Protein AF-A0A381U045-F1 (afdb_monomer)

Solvent-accessible surface area (backbone atoms only — not comparable to full-atom values): 10079 Å² total; per-residue (Å²): 113,74,71,60,55,55,52,53,52,52,53,54,56,55,59,59,64,69,67,73,62,76,77,80,64,90,65,72,52,70,47,78,35,63,41,82,45,75,42,66,56,70,37,79,39,71,30,36,40,35,24,33,56,64,6,33,44,33,33,40,67,22,41,37,36,33,36,88,92,30,48,78,45,74,41,80,66,26,43,82,43,69,44,78,38,51,82,40,60,68,74,62,90,80,81,74,54,24,61,94,25,82,51,87,90,64,30,32,67,50,74,46,83,23,71,94,51,84,54,63,50,74,50,74,49,70,48,62,96,79,34,17,32,48,78,16,34,41,31,49,86,94,47,76,45,82,40,45,52,50,50,51,74,50,80,40,59,61,69,64,34,68,42,58,41,28,36,34,30,69,65,38,69,74,84,129

Radius of gyration: 25.37 Å; Cα contacts (8 Å, |Δi|>4): 339; chains: 1; bounding box: 41×31×93 Å

Secondary structure (DSSP, 8-state):
-HHHHHHHHHHHHHHHHTT-PPP------EEEE-SEEEE-S-EEE-SEEEE-TT-EEEEESSEEEE-TT-EEEE-TT-EEEEES-EEEESS-------SS--STTTS-EEEE--TT--S-EEEEEE-STT---TT-EEEETTEEEEP-SSEEEEEE-TT---EEEEEES-------

pLDDT: mean 80.34, std 16.43, range [41.0, 97.5]

Foldseek 3Di:
DVVVVVVVVVVVVVVVVVPPPPPPDVDQDEAEFQEEDEAAEEEEFGAEYEFEAHGEYEYACYEYEYEPNHYYHYDPNGYYHYHVYYYHYPDPDPPQDQPPQPDPVRFGKDKDAQPPDAFKDKDKDFAPPQWWLQQKWKDWPNDIDRGTDGMDMDIDGGPNGMTIITMHDDRDHDDD

Nearest PDB structures (foldseek):
  4qxl-assembly1_A  TM=3.627E-01  e=1.327E+00  Salmonella enterica
  5tdq-assembly1_A  TM=2.387E-01  e=3.511E-01  Homo sapiens
  3woc-assembly1_A  TM=3.116E-01  e=3.981E+00  Sus scrofa
  5cyl-assembly1_A  TM=2.358E-01  e=2.366E+00  Pseudomonas aeruginosa

Sequence (176 aa):
MRRVAALQVLLMVSATMLCYLPAASADEAETVIGANVTWADDQPVEGTVRIVSGGHLTVNGADATVSDGSSIIIEEGGALTLNHAGLLADNPPTAIASMGYWDESNRSKFMVPGEGIEGAFDVTMMAMNDDSYFGDGAHIGDEVINLNGSSHTFSFEAGAGDVWIGLTGFSSTSVT

Mean predicted aligned error: 13.1 Å

Organism: NCBI:txid408172

Structure (mmCIF, N/CA/C/O backbone):
data_AF-A0A381U045-F1
#
_entry.id   AF-A0A381U045-F1
#
loop_
_atom_site.group_PDB
_atom_site.id
_atom_site.type_symbol
_atom_site.label_atom_id
_atom_site.label_alt_id
_atom_site.label_comp_id
_atom_site.label_asym_id
_atom_site.label_entity_id
_atom_site.label_seq_id
_atom_site.pdbx_PDB_ins_code
_atom_site.Cartn_x
_atom_site.Cartn_y
_atom_site.Cartn_z
_atom_site.occupancy
_atom_site.B_iso_or_equiv
_atom_site.auth_seq_id
_atom_site.auth_comp_id
_atom_site.auth_asym_id
_atom_site.auth_atom_id
_atom_site.pdbx_PDB_model_num
ATOM 1 N N . MET A 1 1 ? -13.920 -2.712 71.411 1.00 53.16 1 MET A N 1
ATOM 2 C CA . MET A 1 1 ? -12.591 -3.150 70.919 1.00 53.16 1 MET A CA 1
ATOM 3 C C . MET A 1 1 ? -12.661 -4.115 69.726 1.00 53.16 1 MET A C 1
ATOM 5 O O . MET A 1 1 ? -12.039 -3.814 68.722 1.00 53.16 1 MET A O 1
ATOM 9 N N . ARG A 1 2 ? -13.462 -5.199 69.744 1.00 50.31 2 ARG A N 1
ATOM 10 C CA . ARG A 1 2 ? -13.563 -6.163 68.612 1.00 50.31 2 ARG A CA 1
ATOM 11 C C . ARG A 1 2 ? -13.978 -5.574 67.248 1.00 50.31 2 ARG A C 1
ATOM 13 O O . ARG A 1 2 ? -13.467 -6.009 66.227 1.00 50.31 2 ARG A O 1
ATOM 20 N N . ARG A 1 3 ? -14.872 -4.576 67.222 1.00 50.41 3 ARG A N 1
ATOM 21 C CA . ARG A 1 3 ? -15.348 -3.945 65.969 1.00 50.41 3 ARG A CA 1
ATOM 22 C C . ARG A 1 3 ? -14.308 -3.038 65.298 1.00 50.41 3 ARG A C 1
ATOM 24 O O . ARG A 1 3 ? -14.306 -2.926 64.082 1.00 50.41 3 ARG A O 1
ATOM 31 N N . VAL A 1 4 ? -13.415 -2.434 66.084 1.00 54.97 4 VAL A N 1
ATOM 32 C CA . VAL A 1 4 ? -12.345 -1.554 65.576 1.00 54.97 4 VAL A CA 1
ATOM 33 C C . VAL A 1 4 ? -11.227 -2.388 64.947 1.00 54.97 4 VAL A C 1
ATOM 35 O O . VAL A 1 4 ? -10.757 -2.060 63.865 1.00 54.97 4 VAL A O 1
ATOM 38 N N . ALA A 1 5 ? -10.890 -3.525 65.567 1.00 56.22 5 ALA A N 1
ATOM 39 C CA . ALA A 1 5 ? -9.917 -4.468 65.021 1.00 56.22 5 ALA A CA 1
ATOM 40 C C . ALA A 1 5 ? -10.368 -5.065 63.673 1.00 56.22 5 ALA A C 1
ATOM 42 O O . ALA A 1 5 ? -9.567 -5.169 62.752 1.00 56.22 5 ALA A O 1
ATOM 43 N N . ALA A 1 6 ? -11.658 -5.392 63.523 1.00 60.09 6 ALA A N 1
ATOM 44 C CA . ALA A 1 6 ? -12.199 -5.907 62.261 1.00 60.09 6 ALA A CA 1
ATOM 45 C C . ALA A 1 6 ? -12.135 -4.875 61.118 1.00 60.09 6 ALA A C 1
ATOM 47 O O . ALA A 1 6 ? -11.827 -5.231 59.984 1.00 60.09 6 ALA A O 1
ATOM 48 N N . LEU A 1 7 ? -12.376 -3.594 61.422 1.00 56.22 7 LEU A N 1
ATOM 49 C CA . LEU A 1 7 ? -12.329 -2.515 60.433 1.00 56.22 7 LEU A CA 1
ATOM 50 C C . LEU A 1 7 ? -10.893 -2.212 59.975 1.00 56.22 7 LEU A C 1
ATOM 52 O O . LEU A 1 7 ? -10.666 -1.975 58.793 1.00 56.22 7 LEU A O 1
ATOM 56 N N . GLN A 1 8 ? -9.917 -2.267 60.888 1.00 57.47 8 GLN A N 1
ATOM 57 C CA . GLN A 1 8 ? -8.501 -2.069 60.555 1.00 57.47 8 GLN A CA 1
ATOM 58 C C . GLN A 1 8 ? -7.941 -3.200 59.684 1.00 57.47 8 GLN A C 1
ATOM 60 O O . GLN A 1 8 ? -7.189 -2.930 58.751 1.00 57.47 8 GLN A O 1
ATOM 65 N N . VAL A 1 9 ? -8.345 -4.449 59.940 1.00 62.94 9 VAL A N 1
ATOM 66 C CA . VAL A 1 9 ? -7.952 -5.595 59.105 1.00 62.94 9 VAL A CA 1
ATOM 67 C C . VAL A 1 9 ? -8.557 -5.482 57.702 1.00 62.94 9 VAL A C 1
ATOM 69 O O . VAL A 1 9 ? -7.847 -5.693 56.724 1.00 62.94 9 VAL A O 1
ATOM 72 N N . LEU A 1 10 ? -9.826 -5.073 57.582 1.00 60.97 10 LEU A N 1
ATOM 73 C CA . LEU A 1 10 ? -10.471 -4.877 56.278 1.00 60.97 10 LEU A CA 1
ATOM 74 C C . LEU A 1 10 ? -9.772 -3.786 55.444 1.00 60.97 10 LEU A C 1
ATOM 76 O O . LEU A 1 10 ? -9.540 -3.984 54.256 1.00 60.97 10 LEU A O 1
ATOM 80 N N . LEU A 1 11 ? -9.369 -2.679 56.080 1.00 60.16 11 LEU A N 1
ATOM 81 C CA . LEU A 1 11 ? -8.647 -1.575 55.433 1.00 60.16 11 LEU A CA 1
ATOM 82 C C . LEU A 1 11 ? -7.249 -1.977 54.932 1.00 60.16 11 LEU A C 1
ATOM 84 O O . LEU A 1 11 ? -6.840 -1.563 53.846 1.00 60.16 11 LEU A O 1
ATOM 88 N N . MET A 1 12 ? -6.526 -2.812 55.685 1.00 61.38 12 MET A N 1
ATOM 89 C CA . MET A 1 12 ? -5.208 -3.316 55.271 1.00 61.38 12 MET A CA 1
ATOM 90 C C . MET A 1 12 ? -5.295 -4.316 54.106 1.00 61.38 12 MET A C 1
ATOM 92 O O . MET A 1 12 ? -4.427 -4.317 53.231 1.00 61.38 12 MET A O 1
ATOM 96 N N . VAL A 1 13 ? -6.358 -5.124 54.045 1.00 58.66 13 VAL A N 1
ATOM 97 C CA . VAL A 1 13 ? -6.600 -6.047 52.920 1.00 58.66 13 VAL A CA 1
ATOM 98 C C . VAL A 1 13 ? -6.973 -5.279 51.646 1.00 58.66 13 VAL A C 1
ATOM 100 O O . VAL A 1 13 ? -6.474 -5.604 50.573 1.00 58.66 13 VAL A O 1
ATOM 103 N N . SER A 1 14 ? -7.757 -4.198 51.741 1.00 57.03 14 SER A N 1
ATOM 104 C CA . SER A 1 14 ? -8.030 -3.340 50.577 1.00 57.03 14 SER A CA 1
ATOM 105 C C . SER A 1 14 ? -6.787 -2.599 50.068 1.00 57.03 14 SER A C 1
ATOM 107 O O . SER A 1 14 ? -6.608 -2.476 48.862 1.00 57.03 14 SER A O 1
ATOM 109 N N . ALA A 1 15 ? -5.890 -2.153 50.957 1.00 54.62 15 ALA A N 1
ATOM 110 C CA . ALA A 1 15 ? -4.680 -1.427 50.560 1.00 54.62 15 ALA A CA 1
ATOM 111 C C . ALA A 1 15 ? -3.642 -2.316 49.851 1.00 54.62 15 ALA A C 1
ATOM 113 O O . ALA A 1 15 ? -2.908 -1.837 48.994 1.00 54.62 15 ALA A O 1
ATOM 114 N N . THR A 1 16 ? -3.596 -3.612 50.172 1.00 53.47 16 THR A N 1
ATOM 115 C CA . THR A 1 16 ? -2.688 -4.575 49.520 1.00 53.47 16 THR A CA 1
ATOM 116 C C . THR A 1 16 ? -3.206 -5.058 48.164 1.00 53.47 16 THR A C 1
ATOM 118 O O . THR A 1 16 ? -2.405 -5.392 47.296 1.00 53.47 16 THR A O 1
ATOM 121 N N . MET A 1 17 ? -4.524 -5.016 47.936 1.00 46.84 17 MET A N 1
ATOM 122 C CA . MET A 1 17 ? -5.133 -5.330 46.636 1.00 46.84 17 MET A CA 1
ATOM 123 C C . MET A 1 17 ? -4.938 -4.208 45.597 1.00 46.84 17 MET A C 1
ATOM 125 O O . MET A 1 17 ? -4.941 -4.478 44.401 1.00 46.84 17 MET A O 1
ATOM 129 N N . LEU A 1 18 ? -4.696 -2.968 46.044 1.00 45.25 18 LEU A N 1
ATOM 130 C CA . LEU A 1 18 ? 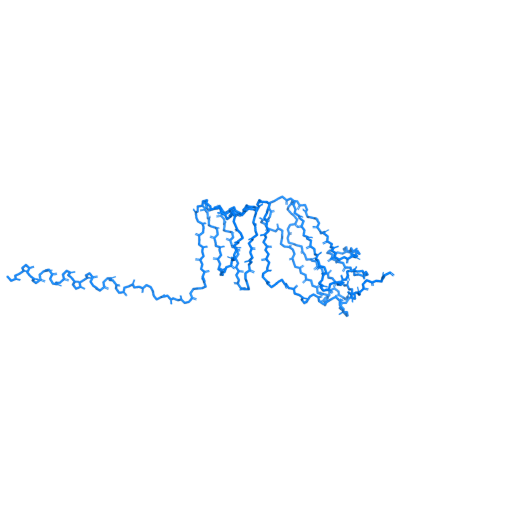-4.389 -1.806 45.194 1.00 45.25 18 LEU A CA 1
ATOM 131 C C . LEU A 1 18 ? -2.936 -1.758 44.682 1.00 45.25 18 LEU A C 1
ATOM 133 O O . LEU A 1 18 ? -2.620 -0.909 43.853 1.00 45.25 18 LEU A O 1
ATOM 137 N N . CYS A 1 19 ? -2.060 -2.659 45.139 1.00 41.00 19 CYS A N 1
ATOM 138 C CA . CYS A 1 19 ? -0.658 -2.707 44.706 1.00 41.00 19 CYS A CA 1
ATOM 139 C C . CYS A 1 19 ? -0.390 -3.700 43.562 1.00 41.00 19 CYS A C 1
ATOM 141 O O . CYS A 1 19 ? 0.751 -3.808 43.118 1.00 41.00 19 CYS A O 1
ATOM 143 N N . TYR A 1 20 ? -1.413 -4.388 43.048 1.00 43.31 20 TYR A N 1
ATOM 144 C CA . TYR A 1 20 ? -1.316 -5.120 41.783 1.00 43.31 20 TYR A CA 1
ATOM 145 C C . TYR A 1 20 ? -1.590 -4.169 40.617 1.00 43.31 20 TYR A C 1
ATOM 147 O O . TYR A 1 20 ? -2.560 -4.322 39.880 1.00 43.31 20 TYR A O 1
ATOM 155 N N . LEU A 1 21 ? -0.732 -3.164 40.456 1.00 48.69 21 LEU A N 1
ATOM 156 C CA . LEU A 1 21 ? -0.539 -2.609 39.126 1.00 48.69 21 LEU A CA 1
ATOM 157 C C . LEU A 1 21 ? 0.246 -3.677 38.358 1.00 48.69 21 LEU A C 1
ATOM 159 O O . LEU A 1 21 ? 1.308 -4.081 38.850 1.00 48.69 21 LEU A O 1
ATOM 163 N N . PRO A 1 22 ? -0.239 -4.190 37.212 1.00 41.91 22 PRO A N 1
ATOM 164 C CA . PRO A 1 22 ? 0.659 -4.905 36.325 1.00 41.91 22 PRO A CA 1
ATOM 165 C C . PRO A 1 22 ? 1.852 -3.980 36.090 1.00 41.91 22 PRO A C 1
ATOM 167 O O . PRO A 1 22 ? 1.680 -2.784 35.844 1.00 41.91 22 PRO A O 1
ATOM 170 N N . ALA A 1 23 ? 3.062 -4.511 36.269 1.00 43.81 23 ALA A N 1
ATOM 171 C CA . ALA A 1 23 ? 4.248 -3.819 35.811 1.00 43.81 23 ALA A CA 1
ATOM 172 C C . ALA A 1 23 ? 3.975 -3.458 34.351 1.00 43.81 23 ALA A C 1
ATOM 174 O O . ALA A 1 23 ? 3.728 -4.356 33.545 1.00 43.81 23 ALA A O 1
ATOM 175 N N . ALA A 1 24 ? 3.938 -2.162 34.042 1.00 42.38 24 ALA A N 1
ATOM 176 C CA . ALA A 1 24 ? 4.006 -1.711 32.670 1.00 42.38 24 ALA A CA 1
ATOM 177 C C . ALA A 1 24 ? 5.352 -2.218 32.147 1.00 42.38 24 ALA A C 1
ATOM 179 O O . ALA A 1 24 ? 6.405 -1.630 32.394 1.00 42.38 24 ALA A O 1
ATOM 180 N N . SER A 1 25 ? 5.308 -3.388 31.512 1.00 44.94 25 SER A N 1
ATOM 181 C CA . SER A 1 25 ? 6.224 -3.707 30.435 1.00 44.94 25 SER A CA 1
ATOM 182 C C . SER A 1 25 ? 6.190 -2.509 29.494 1.00 44.94 25 SER A C 1
ATOM 184 O O . SER A 1 25 ? 5.135 -1.892 29.329 1.00 44.94 25 SER A O 1
ATOM 186 N N . ALA A 1 26 ? 7.325 -2.147 28.912 1.00 42.12 26 ALA A N 1
ATOM 187 C CA . ALA A 1 26 ? 7.331 -1.283 27.743 1.00 42.12 26 ALA A CA 1
ATOM 188 C C . ALA A 1 26 ? 6.682 -2.065 26.587 1.00 42.12 26 ALA A C 1
ATOM 190 O O . ALA A 1 26 ? 7.375 -2.553 25.703 1.00 42.12 26 ALA A O 1
ATOM 191 N N . ASP A 1 27 ? 5.372 -2.294 26.681 1.00 50.50 27 ASP A N 1
ATOM 192 C CA . ASP A 1 27 ? 4.550 -2.713 25.563 1.00 50.50 27 ASP A CA 1
ATOM 193 C C . ASP A 1 27 ? 4.621 -1.570 24.564 1.00 50.50 27 ASP A C 1
ATOM 195 O O . ASP A 1 27 ? 4.411 -0.403 24.916 1.00 50.50 27 ASP A O 1
ATOM 199 N N . GLU A 1 28 ? 4.983 -1.904 23.331 1.00 60.94 28 GLU A N 1
ATOM 200 C CA . GLU A 1 28 ? 4.785 -1.004 22.207 1.00 60.94 28 GLU A CA 1
ATOM 201 C C . GLU A 1 28 ? 3.344 -0.490 22.260 1.00 60.94 28 GLU A C 1
ATOM 203 O O . GLU A 1 28 ? 2.424 -1.252 22.562 1.00 60.94 28 GLU A O 1
ATOM 208 N N . ALA A 1 29 ? 3.154 0.817 22.058 1.00 82.50 29 ALA A N 1
ATOM 209 C CA . ALA A 1 29 ? 1.842 1.434 22.186 1.00 82.50 29 ALA A CA 1
ATOM 210 C C . ALA A 1 29 ? 0.833 0.674 21.311 1.00 82.50 29 ALA A C 1
ATOM 212 O O . ALA A 1 29 ? 0.972 0.633 20.092 1.00 82.50 29 ALA A O 1
ATOM 213 N N . GLU A 1 30 ? -0.152 0.031 21.937 1.00 92.00 30 GLU A N 1
ATOM 214 C CA . GLU A 1 30 ? -1.142 -0.781 21.239 1.00 92.00 30 GLU A CA 1
ATOM 215 C C . GLU A 1 30 ? -2.534 -0.170 21.396 1.00 92.00 30 GLU A C 1
ATOM 217 O O . GLU A 1 30 ? -3.024 0.058 22.504 1.00 92.00 30 GLU A O 1
ATOM 222 N N . THR A 1 31 ? -3.194 0.066 20.266 1.00 93.12 31 THR A N 1
ATOM 223 C CA . THR A 1 31 ? -4.583 0.514 20.191 1.00 93.12 31 THR A CA 1
ATOM 224 C C . THR A 1 31 ? -5.447 -0.621 19.661 1.00 93.12 31 THR A C 1
ATOM 226 O O . THR A 1 31 ? -5.254 -1.075 18.537 1.00 93.12 31 THR A O 1
ATOM 229 N N . VAL A 1 32 ? -6.436 -1.063 20.440 1.00 96.12 32 VAL A N 1
ATOM 230 C CA . VAL A 1 32 ? -7.344 -2.152 20.047 1.00 96.12 32 VAL A CA 1
ATOM 231 C C . VAL A 1 32 ? -8.710 -1.599 19.640 1.00 96.12 32 VAL A C 1
ATOM 233 O O . VAL A 1 32 ? -9.392 -0.953 20.436 1.00 96.12 32 VAL A O 1
ATOM 236 N N . ILE A 1 33 ? -9.137 -1.898 18.413 1.00 95.75 33 ILE A N 1
ATOM 237 C CA . ILE A 1 33 ? -10.440 -1.521 17.856 1.00 95.75 33 ILE A CA 1
ATOM 238 C C . ILE A 1 33 ? -11.342 -2.754 17.841 1.00 95.75 33 ILE A C 1
ATOM 240 O O . ILE A 1 33 ? -11.199 -3.630 16.994 1.00 95.75 33 ILE A O 1
ATOM 244 N N . GLY A 1 34 ? -12.282 -2.812 18.789 1.00 95.56 34 GLY A N 1
ATOM 245 C CA . GLY A 1 34 ? -13.300 -3.871 18.899 1.00 95.56 34 GLY A CA 1
ATOM 246 C C . GLY A 1 34 ? -14.731 -3.404 18.610 1.00 95.56 34 GLY A C 1
ATOM 247 O O . GLY A 1 34 ? -15.685 -4.088 18.966 1.00 95.56 34 GLY A O 1
ATOM 248 N N . ALA A 1 35 ? -14.888 -2.208 18.039 1.00 94.56 35 ALA A N 1
ATOM 249 C CA . ALA A 1 35 ? -16.171 -1.627 17.650 1.00 94.56 35 ALA A CA 1
ATOM 250 C C . ALA A 1 35 ? -16.006 -0.756 16.393 1.00 94.56 35 ALA A C 1
ATOM 252 O O . ALA A 1 35 ? -14.898 -0.602 15.878 1.00 94.56 35 ALA A O 1
ATOM 253 N N . ASN A 1 36 ? -17.102 -0.162 15.920 1.00 96.50 36 ASN A N 1
ATOM 254 C CA . ASN A 1 36 ? -17.073 0.780 14.802 1.00 96.50 36 ASN A CA 1
ATOM 255 C C . ASN A 1 36 ? -16.395 2.092 15.219 1.00 96.50 36 ASN A C 1
ATOM 257 O O . ASN A 1 36 ? -16.860 2.766 16.141 1.00 96.50 36 ASN A O 1
ATOM 261 N N . VAL A 1 37 ? -15.331 2.467 14.513 1.00 96.69 37 VAL A N 1
ATOM 262 C CA . VAL A 1 37 ? -14.570 3.706 14.705 1.00 96.69 37 VAL A CA 1
ATOM 263 C C . VAL A 1 37 ? -14.396 4.387 13.353 1.00 96.69 37 VAL A C 1
ATOM 265 O O . VAL A 1 37 ? -14.174 3.726 12.340 1.00 96.69 37 VAL A O 1
ATOM 268 N N . THR A 1 38 ? -14.484 5.715 13.328 1.00 96.38 38 THR A N 1
ATOM 269 C CA . THR A 1 38 ? -14.213 6.507 12.126 1.00 96.38 38 THR A CA 1
ATOM 270 C C . THR A 1 38 ? -13.114 7.521 12.403 1.00 96.38 38 THR A C 1
ATOM 272 O O . THR A 1 38 ? -13.242 8.326 13.325 1.00 96.38 38 THR A O 1
ATOM 275 N N . TRP A 1 39 ? -12.061 7.492 11.592 1.00 96.00 39 TRP A N 1
ATOM 276 C CA . TRP A 1 39 ? -11.078 8.565 11.481 1.00 96.00 39 TRP A CA 1
ATOM 277 C C . TRP A 1 39 ? -11.497 9.472 10.326 1.00 96.00 39 TRP A C 1
ATOM 279 O O . TRP A 1 39 ? -11.603 9.023 9.186 1.00 96.00 39 TRP A O 1
ATOM 289 N N . ALA A 1 40 ? -11.824 10.721 10.652 1.00 93.94 40 ALA A N 1
ATOM 290 C CA . ALA A 1 40 ? -12.317 11.722 9.701 1.00 93.94 40 ALA A CA 1
ATOM 291 C C . ALA A 1 40 ? -11.321 12.870 9.461 1.00 93.94 40 ALA A C 1
ATOM 293 O O . ALA A 1 40 ? -11.588 13.739 8.640 1.00 93.94 40 ALA A O 1
ATOM 294 N N . ASP A 1 41 ? -10.203 12.858 10.183 1.00 94.19 41 ASP A N 1
ATOM 295 C CA . ASP A 1 41 ? -9.083 13.786 10.065 1.00 94.19 41 ASP A CA 1
ATOM 296 C C . ASP A 1 41 ? -7.802 12.958 9.948 1.00 94.19 41 ASP A C 1
ATOM 298 O O . ASP A 1 41 ? -7.787 11.805 10.395 1.00 94.19 41 ASP A O 1
ATOM 302 N N . ASP A 1 42 ? -6.733 13.541 9.404 1.00 92.44 42 ASP A N 1
ATOM 303 C CA . ASP A 1 42 ? -5.452 12.847 9.256 1.00 92.44 42 ASP A CA 1
ATOM 304 C C . ASP A 1 42 ? -4.952 12.334 10.613 1.00 92.44 42 ASP A C 1
ATOM 306 O O . ASP A 1 42 ? -4.969 13.063 11.613 1.00 92.44 42 ASP A O 1
ATOM 310 N N . GLN A 1 43 ? -4.533 11.068 10.664 1.00 89.88 43 GLN A N 1
ATOM 311 C CA . GLN A 1 43 ? -4.085 10.421 11.900 1.00 89.88 43 GLN A CA 1
ATOM 312 C C . GLN A 1 43 ? -2.670 9.860 11.754 1.00 89.88 43 GLN A C 1
ATOM 314 O O . GLN A 1 43 ? -2.421 9.066 10.844 1.00 89.88 43 GLN A O 1
ATOM 319 N N . PRO A 1 44 ? -1.741 10.185 12.670 1.00 92.31 44 PRO A N 1
ATOM 320 C CA . PRO A 1 44 ? -0.529 9.398 12.803 1.00 92.31 44 PRO A CA 1
ATOM 321 C C . PRO A 1 44 ? -0.870 8.036 13.423 1.00 92.31 44 PRO A C 1
ATOM 323 O O . PRO A 1 44 ? -1.654 7.940 14.370 1.00 92.31 44 PRO A O 1
ATOM 326 N N . VAL A 1 45 ? -0.256 6.978 12.907 1.00 93.50 45 VAL A N 1
ATOM 327 C CA . VAL A 1 45 ? -0.290 5.638 13.488 1.00 93.50 45 VAL A CA 1
ATOM 328 C C . VAL A 1 45 ? 1.048 5.399 14.169 1.00 93.50 45 VAL A C 1
ATOM 330 O O . VAL A 1 45 ? 2.056 5.146 13.512 1.00 93.50 45 VAL A O 1
ATOM 333 N N . GLU A 1 46 ? 1.034 5.499 15.497 1.00 92.25 46 GLU A N 1
ATOM 334 C CA . GLU A 1 46 ? 2.175 5.216 16.365 1.00 92.25 46 GLU A CA 1
ATOM 335 C C . GLU A 1 46 ? 1.950 3.885 17.093 1.00 92.25 46 GLU A C 1
ATOM 337 O O . GLU A 1 46 ? 0.946 3.703 17.787 1.00 92.25 46 GLU A O 1
ATOM 342 N N . GLY A 1 47 ? 2.890 2.954 16.941 1.00 91.88 47 GLY A N 1
ATOM 343 C CA . GLY A 1 47 ? 2.778 1.606 17.486 1.00 91.88 47 GLY A CA 1
ATOM 344 C C . GLY A 1 47 ? 1.809 0.727 16.692 1.00 91.88 47 GLY A C 1
ATOM 345 O O . GLY A 1 47 ? 1.715 0.825 15.470 1.00 91.88 47 GLY A O 1
ATOM 346 N N . THR A 1 48 ? 1.108 -0.180 17.365 1.00 95.06 48 THR A N 1
ATOM 347 C CA . THR A 1 48 ? 0.235 -1.157 16.703 1.00 95.06 48 THR A CA 1
ATOM 348 C C . THR A 1 48 ? -1.233 -0.780 16.858 1.00 95.06 48 THR A C 1
ATOM 350 O O . THR A 1 48 ? -1.749 -0.674 17.968 1.00 95.06 48 THR A O 1
ATOM 353 N N . VAL A 1 49 ? -1.948 -0.641 15.744 1.00 95.88 49 VAL A N 1
ATOM 354 C CA . VAL A 1 49 ? -3.412 -0.552 15.720 1.00 95.88 49 VAL A CA 1
ATOM 355 C C . VAL A 1 49 ? -3.964 -1.918 15.335 1.00 95.88 49 VAL A C 1
ATOM 357 O O . VAL A 1 49 ? -3.817 -2.356 14.198 1.00 95.88 49 VAL A O 1
ATOM 360 N N . ARG A 1 50 ? -4.609 -2.604 16.278 1.00 96.44 50 ARG A N 1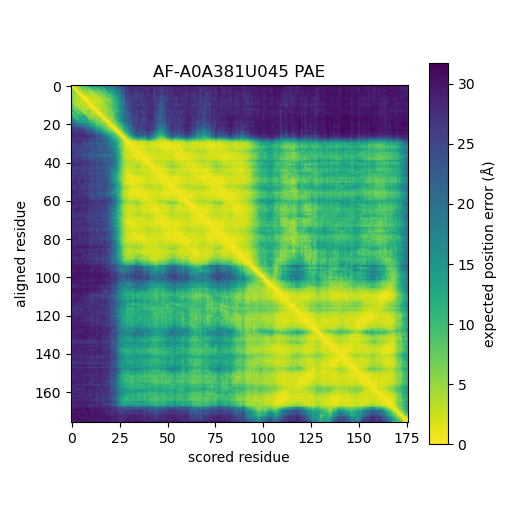
ATOM 361 C CA . ARG A 1 50 ? -5.166 -3.944 16.078 1.00 96.44 50 ARG A CA 1
ATOM 362 C C . ARG A 1 50 ? -6.685 -3.898 15.982 1.00 96.44 50 ARG A C 1
ATOM 364 O O . ARG A 1 50 ? -7.362 -3.523 16.939 1.00 96.44 50 ARG A O 1
ATOM 371 N N . ILE A 1 51 ? -7.225 -4.301 14.839 1.00 96.94 51 ILE A N 1
ATOM 372 C CA . ILE A 1 51 ? -8.663 -4.376 14.580 1.00 96.94 51 ILE A CA 1
ATOM 373 C C . ILE A 1 51 ? -9.093 -5.825 14.789 1.00 96.94 51 ILE A C 1
ATOM 375 O O . ILE A 1 51 ? -8.741 -6.702 14.003 1.00 96.94 51 ILE A O 1
ATOM 379 N N . VAL A 1 52 ? -9.821 -6.072 15.875 1.00 96.88 52 VAL A N 1
ATOM 380 C CA . VAL A 1 52 ? -10.229 -7.420 16.298 1.00 96.88 52 VAL A CA 1
ATOM 381 C C . VAL A 1 52 ? -11.628 -7.758 15.783 1.00 96.88 52 VAL A C 1
ATOM 383 O O . VAL A 1 52 ? -12.334 -6.889 15.272 1.00 96.88 52 VAL A O 1
ATOM 386 N N . SER A 1 53 ? -12.063 -9.009 15.953 1.00 96.06 53 SER A N 1
ATOM 387 C CA . SER A 1 53 ? -13.405 -9.462 15.559 1.00 96.06 53 SER A CA 1
ATOM 388 C C . SER A 1 53 ? -14.524 -8.512 16.019 1.00 96.06 53 SER A C 1
ATOM 390 O O . SER A 1 53 ? -14.693 -8.270 17.216 1.00 96.06 53 SER A O 1
ATOM 392 N N . GLY A 1 54 ? -15.338 -8.030 15.072 1.00 92.81 54 GLY A N 1
ATOM 393 C CA . GLY A 1 54 ? -16.434 -7.077 15.311 1.00 92.81 54 GLY A CA 1
ATOM 394 C C . GLY A 1 54 ? -16.000 -5.606 15.385 1.00 92.81 54 GLY A C 1
ATOM 395 O O . GLY A 1 54 ? -16.845 -4.716 15.503 1.00 92.81 54 GLY A O 1
ATOM 396 N N . GLY A 1 55 ? -14.695 -5.345 15.309 1.00 97.06 55 GLY A N 1
ATOM 397 C CA . GLY A 1 55 ? -14.122 -4.026 15.109 1.00 97.06 55 GLY A CA 1
ATOM 398 C C . GLY A 1 55 ? -14.118 -3.634 13.638 1.00 97.06 55 GLY A C 1
ATOM 399 O O . GLY A 1 55 ? -13.758 -4.425 12.767 1.00 97.06 55 GLY A O 1
ATOM 400 N N . HIS A 1 56 ? -14.487 -2.386 13.369 1.00 97.50 56 HIS A N 1
ATOM 401 C CA . HIS A 1 56 ? -14.474 -1.829 12.023 1.00 97.50 56 HIS A CA 1
ATOM 402 C C . HIS A 1 56 ? -13.887 -0.422 12.077 1.00 97.50 56 HIS A C 1
ATOM 404 O O . HIS A 1 56 ? -14.521 0.497 12.599 1.00 97.50 56 HIS A O 1
ATOM 410 N N . LEU A 1 57 ? -12.678 -0.248 11.547 1.00 96.69 57 LEU A N 1
ATOM 411 C CA . LEU A 1 57 ? -12.072 1.068 11.378 1.00 96.69 57 LEU A CA 1
ATOM 412 C C . LEU A 1 57 ? -12.407 1.595 9.985 1.00 96.69 57 LEU A C 1
ATOM 414 O O . LEU A 1 57 ? -12.099 0.957 8.984 1.00 96.69 57 LEU A O 1
ATOM 418 N N . THR A 1 58 ? -13.020 2.771 9.909 1.00 96.31 58 THR A N 1
ATOM 419 C CA . THR A 1 58 ? -13.199 3.509 8.655 1.00 96.31 58 THR A CA 1
ATOM 420 C C . THR A 1 58 ? -12.317 4.751 8.663 1.00 96.31 58 THR A C 1
ATOM 422 O O . THR A 1 58 ? -12.509 5.618 9.511 1.00 96.31 58 THR A O 1
ATOM 425 N N . VAL A 1 59 ? -11.397 4.871 7.710 1.00 95.69 59 VAL A N 1
ATOM 426 C CA . VAL A 1 59 ? -10.693 6.127 7.417 1.00 95.69 59 VAL A CA 1
ATOM 427 C C . VAL A 1 59 ? -11.442 6.804 6.273 1.00 95.69 59 VAL A C 1
ATOM 429 O O . VAL A 1 59 ? -11.654 6.185 5.230 1.00 95.69 59 VAL A O 1
ATOM 432 N N . ASN A 1 60 ? -11.931 8.024 6.483 1.00 94.12 60 ASN A N 1
ATOM 433 C CA . ASN A 1 60 ? -12.886 8.660 5.578 1.00 94.12 60 ASN A CA 1
ATOM 434 C C . ASN A 1 60 ? -12.462 10.081 5.202 1.00 94.12 60 ASN A C 1
ATOM 436 O O . ASN A 1 60 ? -12.596 10.987 6.021 1.00 94.12 60 ASN A O 1
ATOM 440 N N . GLY A 1 61 ? -12.037 10.277 3.952 1.00 91.88 61 GLY A N 1
ATOM 441 C CA . GLY A 1 61 ? -11.625 11.587 3.436 1.00 91.88 61 GLY A CA 1
ATOM 442 C C . GLY A 1 61 ? -10.355 12.147 4.084 1.00 91.88 61 GLY A C 1
ATOM 443 O O . GLY A 1 61 ? -10.202 13.364 4.116 1.00 91.88 61 GLY A O 1
ATOM 444 N N . ALA A 1 62 ? -9.510 11.275 4.635 1.00 91.88 62 ALA A N 1
ATOM 445 C CA . ALA A 1 62 ? -8.312 11.603 5.403 1.00 91.88 62 ALA A CA 1
ATOM 446 C C . ALA A 1 62 ? -7.230 10.542 5.177 1.00 91.88 62 ALA A C 1
ATOM 448 O O . ALA A 1 62 ? -7.549 9.426 4.762 1.00 91.88 62 ALA A O 1
ATOM 449 N N . ASP A 1 63 ? -5.982 10.861 5.504 1.00 90.94 63 ASP A N 1
ATOM 450 C CA . ASP A 1 63 ? -4.859 9.932 5.395 1.00 90.94 63 ASP A CA 1
ATOM 451 C C . ASP A 1 63 ? -4.377 9.451 6.770 1.00 90.94 63 ASP A C 1
ATOM 453 O O . ASP A 1 63 ? -4.400 10.179 7.766 1.00 90.94 63 ASP A O 1
ATOM 457 N N . ALA A 1 64 ? -3.923 8.198 6.836 1.00 92.81 64 ALA A N 1
ATOM 458 C CA . ALA A 1 64 ? -3.241 7.667 8.010 1.00 92.81 64 ALA A CA 1
ATOM 459 C C . ALA A 1 64 ? -1.745 7.492 7.720 1.00 92.81 64 ALA A C 1
ATOM 461 O O . ALA A 1 64 ? -1.362 6.670 6.882 1.00 92.81 64 ALA A O 1
ATOM 462 N N . THR A 1 65 ? -0.904 8.248 8.428 1.00 93.88 65 THR A N 1
ATOM 463 C CA . THR A 1 65 ? 0.557 8.187 8.283 1.00 93.88 65 THR A CA 1
ATOM 464 C C . THR A 1 65 ? 1.139 7.207 9.293 1.00 93.88 65 THR A C 1
ATOM 466 O O . THR A 1 65 ? 1.057 7.428 10.498 1.00 93.88 65 THR A O 1
ATOM 469 N N . VAL A 1 66 ? 1.719 6.113 8.812 1.00 92.56 66 VAL A N 1
ATOM 470 C CA . VAL A 1 66 ? 2.276 5.020 9.609 1.00 92.56 66 VAL A CA 1
ATOM 471 C C . VAL A 1 66 ? 3.753 5.268 9.885 1.00 92.56 66 VAL A C 1
ATOM 473 O O . VAL A 1 66 ? 4.573 5.269 8.964 1.00 92.56 66 VAL A O 1
ATOM 476 N N . SER A 1 67 ? 4.077 5.461 11.163 1.00 92.81 67 SER A N 1
ATOM 477 C CA . SER A 1 67 ? 5.439 5.701 11.641 1.00 92.81 67 SER A CA 1
ATOM 478 C C . SER A 1 67 ? 6.313 4.446 11.554 1.00 92.81 67 SER A C 1
ATOM 480 O O . SER A 1 67 ? 5.825 3.313 11.540 1.00 92.81 67 SER A O 1
ATOM 482 N N . ASP A 1 68 ? 7.631 4.629 11.569 1.00 88.38 68 ASP A N 1
ATOM 483 C CA . ASP A 1 68 ? 8.585 3.516 11.576 1.00 88.38 68 ASP A CA 1
ATOM 484 C C . ASP A 1 68 ? 8.326 2.553 12.745 1.00 88.38 68 ASP A C 1
ATOM 486 O O . ASP A 1 68 ? 8.109 2.966 13.886 1.00 88.38 68 ASP A O 1
ATOM 490 N N . GLY A 1 69 ? 8.340 1.249 12.456 1.00 87.50 69 GLY A N 1
ATOM 491 C CA . GLY A 1 69 ? 8.047 0.202 13.442 1.00 87.50 69 GLY A CA 1
ATOM 492 C C . GLY A 1 69 ? 6.574 0.105 13.857 1.00 87.50 69 GLY A C 1
ATOM 493 O O . GLY A 1 69 ? 6.240 -0.740 14.680 1.00 87.50 69 GLY A O 1
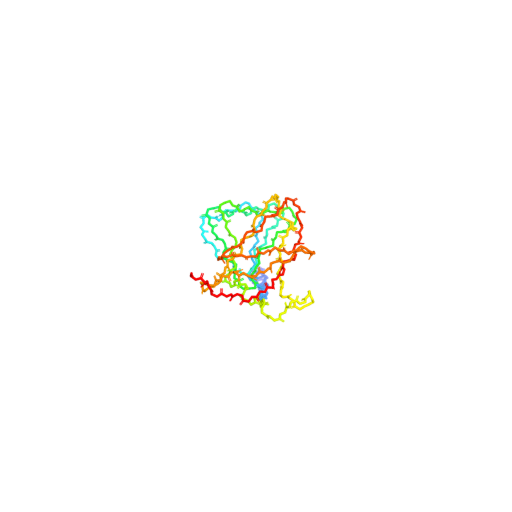ATOM 494 N N . SER A 1 70 ? 5.692 0.931 13.291 1.00 91.88 70 SER A N 1
ATOM 495 C CA . SER A 1 70 ? 4.253 0.902 13.560 1.00 91.88 70 SER A CA 1
ATOM 496 C C . SER A 1 70 ? 3.526 -0.004 12.568 1.00 91.88 70 SER A C 1
ATOM 498 O O . SER A 1 70 ? 4.032 -0.310 11.486 1.00 91.88 70 SER A O 1
ATOM 500 N N . SER A 1 71 ? 2.335 -0.473 12.934 1.00 90.62 71 SER A N 1
ATOM 501 C CA . SER A 1 71 ? 1.565 -1.388 12.092 1.00 90.62 71 SER A CA 1
ATOM 502 C C . SER A 1 71 ? 0.060 -1.250 12.292 1.00 90.62 71 SER A C 1
ATOM 504 O O . SER A 1 71 ? -0.414 -0.855 13.357 1.00 90.62 71 SER A O 1
ATOM 506 N N . ILE A 1 72 ? -0.702 -1.610 11.258 1.00 92.88 72 ILE A N 1
ATOM 507 C CA . ILE A 1 72 ? -2.139 -1.864 11.367 1.00 92.88 72 ILE A CA 1
ATOM 508 C C . ILE A 1 72 ? -2.344 -3.359 11.133 1.00 92.88 72 ILE A C 1
ATOM 510 O O . ILE A 1 72 ? -2.017 -3.872 10.065 1.00 92.88 72 ILE A O 1
ATOM 514 N N . ILE A 1 73 ? -2.872 -4.057 12.134 1.00 92.75 73 ILE A N 1
ATOM 515 C CA . ILE A 1 73 ? -3.129 -5.496 12.093 1.00 92.75 73 ILE A CA 1
ATOM 516 C C . ILE A 1 73 ? -4.636 -5.711 12.074 1.00 92.75 73 ILE A C 1
ATOM 518 O O . ILE A 1 73 ? -5.347 -5.264 12.974 1.00 92.75 73 ILE A O 1
ATOM 522 N N . ILE A 1 74 ? -5.120 -6.423 11.062 1.00 93.62 74 ILE A N 1
ATOM 523 C CA . ILE A 1 74 ? -6.526 -6.805 10.938 1.00 93.62 74 ILE A CA 1
ATOM 524 C C . ILE A 1 74 ? -6.617 -8.289 11.290 1.00 93.62 74 ILE A C 1
ATOM 526 O O . ILE A 1 74 ? -6.087 -9.132 10.569 1.00 93.62 74 ILE A O 1
ATOM 530 N N . GLU A 1 75 ? -7.240 -8.610 12.422 1.00 93.94 75 GLU A N 1
ATOM 531 C CA . GLU A 1 75 ? -7.490 -9.998 12.812 1.00 93.94 75 GLU A CA 1
ATOM 532 C C . GLU A 1 75 ? -8.745 -10.553 12.126 1.00 93.94 75 GLU A C 1
ATOM 534 O O . GLU A 1 75 ? -9.558 -9.818 11.559 1.00 93.94 75 GLU A O 1
ATOM 539 N N . GLU A 1 76 ? -8.935 -11.872 12.216 1.00 92.38 76 GLU A N 1
ATOM 540 C CA . GLU A 1 76 ? -10.132 -12.536 11.703 1.00 92.38 76 GLU A CA 1
ATOM 541 C C . GLU A 1 76 ? -11.413 -11.885 12.260 1.00 92.38 76 GLU A C 1
ATOM 543 O O . GLU A 1 76 ? -11.596 -11.736 13.470 1.00 92.38 76 GLU A O 1
ATOM 548 N N . GLY A 1 77 ? -12.311 -11.484 11.355 1.00 91.38 77 GLY A N 1
ATOM 549 C CA . GLY A 1 77 ? -13.571 -10.816 11.688 1.00 91.38 77 GLY A CA 1
ATOM 550 C C . GLY A 1 77 ? -13.464 -9.311 11.972 1.00 91.38 77 GLY A C 1
ATOM 551 O O . GLY A 1 77 ? -14.489 -8.695 12.272 1.00 91.38 77 GLY A O 1
ATOM 552 N N . GLY A 1 78 ? -12.267 -8.723 11.917 1.00 95.19 78 GLY A N 1
ATOM 553 C CA . GLY A 1 78 ? -12.062 -7.274 11.889 1.00 95.19 78 GLY A CA 1
ATOM 554 C C . GLY A 1 78 ? -12.130 -6.718 10.463 1.00 95.19 78 GLY A C 1
ATOM 555 O O . GLY A 1 78 ? -12.008 -7.465 9.493 1.00 95.19 78 GLY A O 1
ATOM 556 N N . ALA A 1 79 ? -12.317 -5.403 10.314 1.00 94.19 79 ALA A N 1
ATOM 557 C CA . ALA A 1 79 ? -12.231 -4.753 9.003 1.00 94.19 79 ALA A CA 1
ATOM 558 C C . ALA A 1 79 ? -11.614 -3.350 9.058 1.00 94.19 79 ALA A C 1
ATOM 560 O O . ALA A 1 79 ? -11.934 -2.548 9.938 1.00 94.19 79 ALA A O 1
ATOM 561 N N . LEU A 1 80 ? -10.800 -3.036 8.050 1.00 94.19 80 LEU A N 1
ATOM 562 C CA . LEU A 1 80 ? -10.357 -1.685 7.724 1.00 94.19 80 LEU A CA 1
ATOM 563 C C . LEU A 1 80 ? -11.023 -1.250 6.418 1.00 94.19 80 LEU A C 1
ATOM 565 O O . LEU A 1 80 ? -10.972 -1.961 5.421 1.00 94.19 80 LEU A O 1
ATOM 569 N N . THR A 1 81 ? -11.641 -0.076 6.409 1.00 93.06 81 THR A N 1
ATOM 570 C CA . THR A 1 81 ? -12.216 0.535 5.209 1.00 93.06 81 THR A CA 1
ATOM 571 C C . THR A 1 81 ? -11.548 1.875 4.958 1.00 93.06 81 THR A C 1
ATOM 573 O O . THR A 1 81 ? -11.603 2.763 5.807 1.00 93.06 81 THR A O 1
ATOM 576 N N . LEU A 1 82 ? -10.953 2.030 3.778 1.00 91.56 82 LEU A N 1
ATOM 577 C CA . LEU A 1 82 ? -10.419 3.297 3.292 1.00 91.56 82 LEU A CA 1
ATOM 578 C C . LEU A 1 82 ? -11.429 3.894 2.310 1.00 91.56 82 LEU A C 1
ATOM 580 O O . LEU A 1 82 ? -11.673 3.337 1.241 1.00 91.56 82 LEU A O 1
ATOM 584 N N . ASN A 1 83 ? -12.058 5.004 2.681 1.00 90.19 83 ASN A N 1
ATOM 585 C CA . ASN A 1 83 ? -13.037 5.694 1.852 1.00 90.19 83 ASN A CA 1
ATOM 586 C C . ASN A 1 83 ? -12.491 7.066 1.456 1.00 90.19 83 ASN A C 1
ATOM 588 O O . ASN A 1 83 ? -12.495 7.985 2.272 1.00 90.19 83 ASN A O 1
ATOM 592 N N . HIS A 1 84 ? -12.033 7.199 0.207 1.00 89.00 84 HIS A N 1
ATOM 593 C CA . HIS A 1 84 ? -11.300 8.386 -0.258 1.00 89.00 84 HIS A CA 1
ATOM 594 C C . HIS A 1 84 ? -10.149 8.743 0.706 1.00 89.00 84 HIS A C 1
ATOM 596 O O . HIS A 1 84 ? -10.043 9.880 1.157 1.00 89.00 84 HIS A O 1
ATOM 602 N N . ALA A 1 85 ? -9.359 7.734 1.077 1.00 89.94 85 ALA A N 1
ATOM 603 C CA . ALA A 1 85 ? -8.353 7.776 2.135 1.00 89.94 85 ALA A CA 1
ATOM 604 C C . ALA A 1 85 ? -7.120 6.951 1.740 1.00 89.94 85 ALA A C 1
ATOM 606 O O . ALA A 1 85 ? -7.261 5.969 1.005 1.00 89.94 85 ALA A O 1
ATOM 607 N N . GLY A 1 86 ? -5.943 7.317 2.249 1.00 85.56 86 GLY A N 1
ATOM 608 C CA . GLY A 1 86 ? -4.678 6.621 2.028 1.00 85.56 86 GLY A CA 1
ATOM 609 C C . GLY A 1 86 ? -4.018 6.099 3.309 1.00 85.56 86 GLY A C 1
ATOM 610 O O . GLY A 1 86 ? -4.246 6.600 4.410 1.00 85.56 86 GLY A O 1
ATOM 611 N N . LEU A 1 87 ? -3.164 5.084 3.144 1.00 88.44 87 LEU A N 1
ATOM 612 C CA . LEU A 1 87 ? -2.157 4.691 4.133 1.00 88.44 87 LEU A CA 1
ATOM 613 C C . LEU A 1 87 ? -0.794 5.140 3.612 1.00 88.44 87 LEU A C 1
ATOM 615 O O . LEU A 1 87 ? -0.355 4.687 2.554 1.00 88.44 87 LEU A O 1
ATOM 619 N N . LEU A 1 88 ? -0.140 6.036 4.341 1.00 88.31 88 LEU A N 1
ATOM 620 C CA . LEU A 1 88 ? 1.133 6.631 3.949 1.00 88.31 88 LEU A CA 1
ATOM 621 C C . LEU A 1 88 ? 2.216 6.145 4.906 1.00 88.31 88 LEU A C 1
ATOM 623 O O . LEU A 1 88 ? 2.039 6.220 6.112 1.00 88.31 88 LEU A O 1
ATOM 627 N N . ALA A 1 89 ? 3.343 5.652 4.402 1.00 86.00 89 ALA A N 1
ATOM 628 C CA . ALA A 1 89 ? 4.504 5.434 5.262 1.00 86.00 89 ALA A CA 1
ATOM 629 C C . ALA A 1 89 ? 5.148 6.789 5.586 1.00 86.00 89 ALA A C 1
ATOM 631 O O . ALA A 1 89 ? 5.344 7.589 4.671 1.00 86.00 89 ALA A O 1
ATOM 632 N N . ASP A 1 90 ? 5.501 7.032 6.850 1.00 87.38 90 ASP A N 1
ATOM 633 C CA . ASP A 1 90 ? 6.205 8.259 7.257 1.00 87.38 90 ASP A CA 1
ATOM 634 C C . ASP A 1 90 ? 7.601 8.327 6.612 1.00 87.38 90 ASP A C 1
ATOM 636 O O . ASP A 1 90 ? 7.998 9.346 6.048 1.00 87.38 90 ASP A O 1
ATOM 640 N N . ASN A 1 91 ? 8.304 7.188 6.588 1.00 82.81 91 ASN A N 1
ATOM 641 C CA . ASN A 1 91 ? 9.560 7.013 5.862 1.00 82.81 91 ASN A CA 1
ATOM 642 C C . ASN A 1 91 ? 9.408 5.887 4.828 1.00 82.81 91 ASN A C 1
ATOM 644 O O . ASN A 1 91 ? 9.755 4.733 5.103 1.00 82.81 91 ASN A O 1
ATOM 648 N N . PRO A 1 92 ? 8.877 6.180 3.625 1.00 75.88 92 PRO A N 1
ATOM 649 C CA . PRO A 1 92 ? 8.780 5.173 2.581 1.00 75.88 92 PRO A CA 1
ATOM 650 C C . PRO A 1 92 ? 10.185 4.678 2.196 1.00 75.88 92 PRO A C 1
ATOM 652 O O . PRO A 1 92 ? 11.146 5.452 2.225 1.00 75.88 92 PRO A O 1
ATOM 655 N N . PRO A 1 93 ? 10.345 3.399 1.817 1.00 69.00 93 PRO A N 1
ATOM 656 C CA . PRO A 1 93 ? 11.644 2.861 1.440 1.00 69.00 93 PRO A CA 1
ATOM 657 C C . PRO A 1 93 ? 12.223 3.631 0.245 1.00 69.00 93 PRO A C 1
ATOM 659 O O . PRO A 1 93 ? 11.643 3.656 -0.838 1.00 69.00 93 PRO A O 1
ATOM 662 N N . THR A 1 94 ? 13.398 4.236 0.437 1.00 67.12 94 THR A N 1
ATOM 663 C CA . THR A 1 94 ? 14.051 5.088 -0.574 1.00 67.12 94 THR A CA 1
ATOM 664 C C . THR A 1 94 ? 15.196 4.402 -1.326 1.00 67.12 94 THR A C 1
ATOM 666 O O . THR A 1 94 ? 15.705 4.925 -2.313 1.00 67.12 94 THR A O 1
ATOM 669 N N . ALA A 1 95 ? 15.614 3.214 -0.885 1.00 59.06 95 ALA A N 1
ATOM 670 C CA . ALA A 1 95 ? 16.830 2.549 -1.349 1.00 59.06 95 ALA A CA 1
ATOM 671 C C . ALA A 1 95 ? 16.565 1.413 -2.354 1.00 59.06 95 ALA A C 1
ATOM 673 O O . ALA A 1 95 ? 17.135 0.328 -2.229 1.00 59.06 95 ALA A O 1
ATOM 674 N N . ILE A 1 96 ? 15.708 1.632 -3.357 1.00 64.25 96 ILE A N 1
ATOM 675 C CA . ILE A 1 96 ? 15.602 0.681 -4.472 1.00 64.25 96 ILE A CA 1
ATOM 676 C C . ILE A 1 96 ? 16.726 0.989 -5.465 1.00 64.25 96 ILE A C 1
ATOM 678 O O . ILE A 1 96 ? 16.629 1.901 -6.282 1.00 64.25 96 ILE A O 1
ATOM 682 N N . ALA A 1 97 ? 17.823 0.237 -5.370 1.00 59.19 97 ALA A N 1
ATOM 683 C CA . ALA A 1 97 ? 18.968 0.385 -6.258 1.00 59.19 97 ALA A CA 1
ATOM 684 C C . ALA A 1 97 ? 18.717 -0.370 -7.573 1.00 59.19 97 ALA A C 1
ATOM 686 O O . ALA A 1 97 ? 18.869 -1.587 -7.653 1.00 59.19 97 ALA A O 1
ATOM 687 N N . SER A 1 98 ? 18.346 0.354 -8.627 1.00 61.19 98 SER A N 1
ATOM 688 C CA . SER A 1 98 ? 18.180 -0.214 -9.972 1.00 61.19 98 SER A CA 1
ATOM 689 C C . SER A 1 98 ? 19.509 -0.326 -10.745 1.00 61.19 98 SER A C 1
ATOM 691 O O . SER A 1 98 ? 19.625 -1.114 -11.691 1.00 61.19 98 SER A O 1
ATOM 693 N N . MET A 1 99 ? 20.534 0.419 -10.310 1.00 60.78 99 MET A N 1
ATOM 694 C CA . MET A 1 99 ? 21.833 0.521 -10.977 1.00 60.78 99 MET A CA 1
ATOM 695 C C . MET A 1 99 ? 22.737 -0.685 -10.687 1.00 60.78 99 MET A C 1
ATOM 697 O O . MET A 1 99 ? 23.074 -0.971 -9.541 1.00 60.78 99 MET A O 1
ATOM 701 N N . GLY A 1 100 ? 23.210 -1.350 -11.746 1.00 61.62 100 GLY A N 1
ATOM 702 C CA . GLY A 1 100 ? 24.284 -2.352 -11.677 1.00 61.62 100 GLY A CA 1
ATOM 703 C C . GLY A 1 100 ? 23.862 -3.781 -11.316 1.00 61.62 100 GLY A C 1
ATOM 704 O O . GLY A 1 100 ? 24.670 -4.693 -11.483 1.00 61.62 100 GLY A O 1
ATOM 705 N N . TYR A 1 101 ? 22.611 -4.000 -10.903 1.00 66.88 101 TYR A N 1
ATOM 706 C CA . TYR A 1 101 ? 22.076 -5.321 -10.556 1.00 66.88 101 T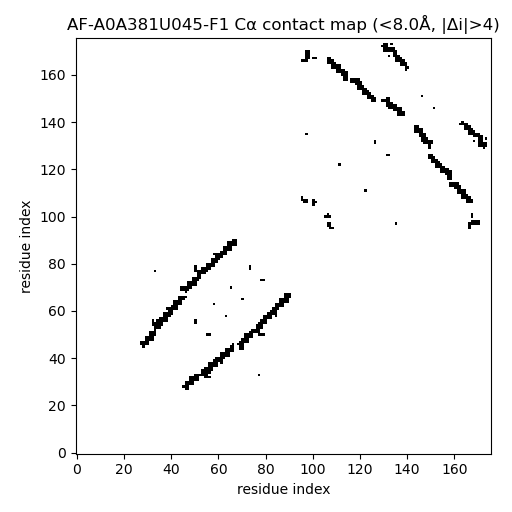YR A CA 1
ATOM 707 C C . TYR A 1 101 ? 20.990 -5.748 -11.546 1.00 66.88 101 TYR A C 1
ATOM 709 O O . TYR A 1 101 ? 19.803 -5.497 -11.355 1.00 66.88 101 TYR A O 1
ATOM 717 N N . TRP A 1 102 ? 21.421 -6.336 -12.663 1.00 68.69 102 TRP A N 1
ATOM 718 C CA . TRP A 1 102 ? 20.544 -6.685 -13.791 1.00 68.69 102 TRP A CA 1
ATOM 719 C C . TRP A 1 102 ? 20.123 -8.150 -13.814 1.00 68.69 102 TRP A C 1
ATOM 721 O O . TRP A 1 102 ? 19.204 -8.514 -14.544 1.00 68.69 102 TRP A O 1
ATOM 731 N N . ASP A 1 103 ? 20.794 -8.994 -13.036 1.00 75.75 103 ASP A N 1
ATOM 732 C CA . ASP A 1 103 ? 20.420 -10.390 -12.896 1.00 75.75 103 ASP A CA 1
ATOM 733 C C . ASP A 1 103 ? 19.283 -10.555 -11.877 1.00 75.75 103 ASP A C 1
ATOM 735 O O . ASP A 1 103 ? 19.168 -9.809 -10.902 1.00 75.75 103 ASP A O 1
ATOM 739 N N . GLU A 1 104 ? 18.439 -11.561 -12.099 1.00 73.75 104 GLU A N 1
ATOM 740 C CA . GLU A 1 104 ? 17.255 -11.833 -11.280 1.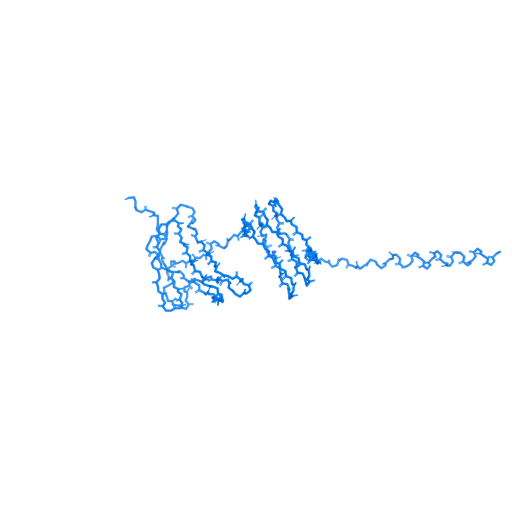00 73.75 104 GLU A CA 1
ATOM 741 C C . GLU A 1 104 ? 17.577 -12.035 -9.789 1.00 73.75 104 GLU A C 1
ATOM 743 O O . GLU A 1 104 ? 16.735 -11.734 -8.936 1.00 73.75 104 GLU A O 1
ATOM 748 N N . SER A 1 105 ? 18.780 -12.530 -9.475 1.00 77.56 105 SER A N 1
ATOM 749 C CA . SER A 1 105 ? 19.191 -12.858 -8.108 1.00 77.56 105 SER A CA 1
ATOM 750 C C . SER A 1 105 ? 19.588 -11.632 -7.288 1.00 77.56 105 SER A C 1
ATOM 752 O O . SER A 1 105 ? 19.362 -11.623 -6.081 1.00 77.56 105 SER A O 1
ATOM 754 N N . ASN A 1 106 ? 20.117 -10.589 -7.935 1.00 75.19 106 ASN A N 1
ATOM 755 C CA . ASN A 1 106 ? 20.618 -9.397 -7.251 1.00 75.19 106 ASN A CA 1
ATOM 756 C C . ASN A 1 106 ? 19.762 -8.142 -7.469 1.00 75.19 106 ASN A C 1
ATOM 758 O O . ASN A 1 106 ? 19.944 -7.157 -6.752 1.00 75.19 106 ASN A O 1
ATOM 762 N N . ARG A 1 107 ? 18.846 -8.141 -8.446 1.00 81.69 107 ARG A N 1
ATOM 763 C CA . ARG A 1 107 ? 17.972 -6.992 -8.715 1.00 81.69 107 ARG A CA 1
ATOM 764 C C . ARG A 1 107 ? 17.143 -6.638 -7.480 1.00 81.69 107 ARG A C 1
ATOM 766 O O . ARG A 1 107 ? 16.499 -7.516 -6.907 1.00 81.69 107 ARG A O 1
ATOM 773 N N . SER A 1 108 ? 17.092 -5.356 -7.112 1.00 82.12 108 SER A N 1
ATOM 774 C CA . SER A 1 108 ? 16.212 -4.894 -6.034 1.00 82.12 108 SER A CA 1
ATOM 775 C C . SER A 1 108 ? 14.740 -5.161 -6.360 1.00 82.12 108 SER A C 1
ATOM 777 O O . SER A 1 108 ? 14.294 -4.975 -7.499 1.00 82.12 108 SER A O 1
ATOM 779 N N . LYS A 1 109 ? 13.988 -5.609 -5.350 1.00 85.81 109 LYS A N 1
ATOM 780 C CA . LYS A 1 109 ? 12.561 -5.933 -5.451 1.00 85.81 109 LYS A CA 1
ATOM 781 C C . LYS A 1 109 ? 11.815 -5.429 -4.224 1.00 85.81 109 LYS A C 1
ATOM 783 O O . LYS A 1 109 ? 12.377 -5.392 -3.133 1.00 85.81 109 LYS A O 1
ATOM 788 N N . PHE A 1 110 ? 10.555 -5.079 -4.415 1.00 86.06 110 PHE A N 1
ATOM 789 C CA . PHE A 1 110 ? 9.602 -4.805 -3.351 1.00 86.06 110 PHE A CA 1
ATOM 790 C C . PHE A 1 110 ? 8.367 -5.686 -3.555 1.00 86.06 110 PHE A C 1
ATOM 792 O O . PHE A 1 110 ? 8.085 -6.134 -4.670 1.00 86.06 110 PHE A O 1
ATOM 799 N N . MET A 1 111 ? 7.664 -5.970 -2.463 1.00 89.19 111 MET A N 1
ATOM 800 C CA . MET A 1 111 ? 6.441 -6.762 -2.486 1.00 89.19 111 MET A CA 1
ATOM 801 C C . MET A 1 111 ? 5.243 -5.827 -2.429 1.00 89.19 111 MET A C 1
ATOM 803 O O . MET A 1 111 ? 5.179 -4.950 -1.568 1.00 89.19 111 MET A O 1
ATOM 807 N N . VAL A 1 112 ? 4.301 -6.034 -3.338 1.00 89.88 112 VAL A N 1
ATOM 808 C CA . VAL A 1 112 ? 2.954 -5.489 -3.249 1.00 89.88 112 VAL A CA 1
ATOM 809 C C . VAL A 1 112 ? 2.087 -6.554 -2.577 1.00 89.88 112 VAL A C 1
ATOM 811 O O . VAL A 1 112 ? 1.930 -7.630 -3.161 1.00 89.88 112 VAL A O 1
ATOM 814 N N . PRO A 1 113 ? 1.562 -6.305 -1.364 1.00 84.56 113 PRO A N 1
ATOM 815 C CA . PRO A 1 113 ? 0.651 -7.243 -0.731 1.00 84.56 113 PRO A CA 1
ATOM 816 C C . PRO A 1 113 ? -0.680 -7.236 -1.483 1.00 84.56 113 PRO A C 1
ATOM 818 O O . PRO A 1 113 ? -1.208 -6.172 -1.805 1.00 84.56 113 PRO A O 1
ATOM 821 N N . GLY A 1 114 ? -1.218 -8.418 -1.753 1.00 86.56 114 GLY A N 1
ATOM 822 C CA . GLY A 1 114 ? -2.569 -8.576 -2.295 1.00 86.56 114 GLY A CA 1
ATOM 823 C C . GLY A 1 114 ? -3.423 -9.526 -1.467 1.00 86.56 114 GLY A C 1
ATOM 824 O O . GLY A 1 114 ? -4.649 -9.510 -1.592 1.00 86.56 114 GLY A O 1
ATOM 825 N N . GLU A 1 115 ? -2.816 -10.338 -0.594 1.00 84.69 115 GLU A N 1
ATOM 826 C CA . GLU A 1 115 ? -3.572 -11.123 0.378 1.00 84.69 115 GLU A CA 1
ATOM 827 C C . GLU A 1 115 ? -4.329 -10.205 1.353 1.00 84.69 115 GLU A C 1
ATOM 829 O O . GLU A 1 115 ? -3.785 -9.249 1.901 1.00 84.69 115 GLU A O 1
ATOM 834 N N . GLY A 1 116 ? -5.619 -10.485 1.560 1.00 79.38 116 GLY A N 1
ATOM 835 C CA . GLY A 1 116 ? -6.479 -9.700 2.454 1.00 79.38 116 GLY A CA 1
ATOM 836 C C . GLY A 1 116 ? -7.026 -8.393 1.865 1.00 79.38 116 GLY A C 1
ATOM 837 O O . GLY A 1 116 ? -7.830 -7.742 2.529 1.00 79.38 116 GLY A O 1
ATOM 838 N N . ILE A 1 117 ? -6.662 -8.024 0.629 1.00 83.69 117 ILE A N 1
ATOM 839 C CA . ILE A 1 117 ? -7.280 -6.900 -0.089 1.00 83.69 117 ILE A CA 1
ATOM 840 C C . ILE A 1 117 ? -8.490 -7.410 -0.879 1.00 83.69 117 ILE A C 1
ATOM 842 O O . ILE A 1 117 ? -8.373 -8.268 -1.757 1.00 83.69 117 ILE A O 1
ATOM 846 N N . GLU A 1 118 ? -9.673 -6.874 -0.575 1.00 83.69 118 GLU A N 1
ATOM 847 C CA . GLU A 1 118 ? -10.892 -7.158 -1.333 1.00 83.69 118 GLU A CA 1
ATOM 848 C C . GLU A 1 118 ? -11.025 -6.218 -2.540 1.00 83.69 118 GLU A C 1
ATOM 850 O O . GLU A 1 118 ? -10.982 -4.997 -2.405 1.00 83.69 118 GLU A O 1
ATOM 855 N N . GLY A 1 119 ? -11.273 -6.792 -3.721 1.00 86.50 119 GLY A N 1
ATOM 856 C CA . GLY A 1 119 ? -11.482 -6.035 -4.956 1.00 86.50 119 GLY A CA 1
ATOM 857 C C . GLY A 1 119 ? -10.197 -5.734 -5.730 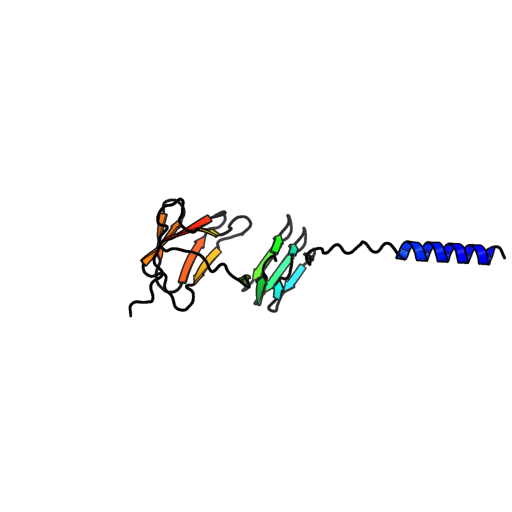1.00 86.50 119 GLY A C 1
ATOM 858 O O . GLY A 1 119 ? -9.111 -6.181 -5.370 1.00 86.50 119 GLY A O 1
ATOM 859 N N . ALA A 1 120 ? -10.354 -5.028 -6.849 1.00 88.88 120 ALA A N 1
ATOM 860 C CA . ALA A 1 120 ? -9.224 -4.545 -7.635 1.00 88.88 120 ALA A CA 1
ATOM 861 C C . ALA A 1 120 ? -8.584 -3.334 -6.946 1.00 88.88 120 ALA A C 1
ATOM 863 O O . ALA A 1 120 ? -9.286 -2.531 -6.324 1.00 88.88 120 ALA A O 1
ATOM 864 N N . PHE A 1 121 ? -7.270 -3.192 -7.082 1.00 88.06 121 PHE A N 1
ATOM 865 C CA . PHE A 1 121 ? -6.523 -2.093 -6.482 1.00 88.06 121 PHE A CA 1
ATOM 866 C C . PHE A 1 121 ? -5.369 -1.649 -7.379 1.00 88.06 121 PHE A 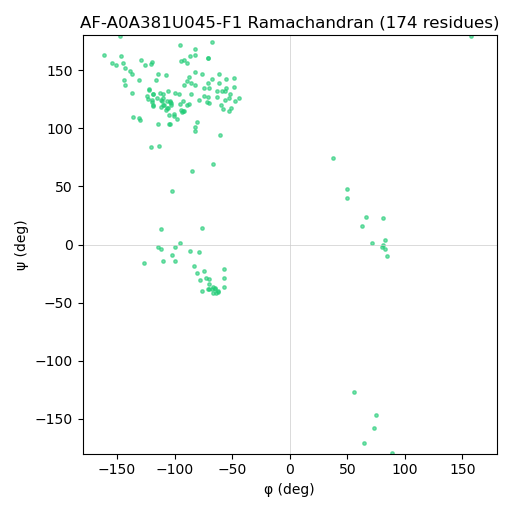C 1
ATOM 868 O O . PHE A 1 121 ? -4.861 -2.417 -8.196 1.00 88.06 121 PHE A O 1
ATOM 875 N N . ASP A 1 122 ? -4.949 -0.402 -7.193 1.00 89.88 122 ASP A N 1
ATOM 876 C CA . ASP A 1 122 ? -3.842 0.203 -7.922 1.00 89.88 122 ASP A CA 1
ATOM 877 C C . ASP A 1 122 ? -2.704 0.547 -6.961 1.00 89.88 122 ASP A C 1
ATOM 879 O O . ASP A 1 122 ? -2.928 1.046 -5.856 1.00 89.88 122 ASP A O 1
ATOM 883 N N . VAL A 1 123 ? -1.468 0.339 -7.409 1.00 87.81 123 VAL A N 1
ATOM 884 C CA . VAL A 1 123 ? -0.261 0.810 -6.724 1.00 87.81 123 VAL A CA 1
ATOM 885 C C . VAL A 1 123 ? 0.479 1.762 -7.641 1.00 87.81 123 VAL A C 1
ATOM 887 O O . VAL A 1 123 ? 0.925 1.376 -8.720 1.00 87.81 123 VAL A O 1
ATOM 890 N N . THR A 1 124 ? 0.640 3.007 -7.198 1.00 87.19 124 THR A N 1
ATOM 891 C CA . THR A 1 124 ? 1.385 4.025 -7.943 1.00 87.19 124 THR A CA 1
ATOM 892 C C . THR A 1 124 ? 2.759 4.226 -7.325 1.00 87.19 124 THR A C 1
ATOM 894 O O . THR A 1 124 ? 2.884 4.597 -6.162 1.00 87.19 124 THR A O 1
ATOM 897 N N . MET A 1 125 ? 3.797 4.015 -8.126 1.00 85.88 125 MET A N 1
ATOM 898 C CA . MET A 1 125 ? 5.164 4.405 -7.809 1.00 85.88 125 MET A CA 1
ATOM 899 C C . MET A 1 125 ? 5.442 5.823 -8.305 1.00 85.88 125 MET A C 1
ATOM 901 O O . MET A 1 125 ? 5.039 6.178 -9.413 1.00 85.88 125 MET A O 1
ATOM 905 N N . MET A 1 126 ? 6.180 6.604 -7.515 1.00 83.25 126 MET A N 1
ATOM 906 C CA . MET A 1 126 ? 6.622 7.956 -7.863 1.00 83.25 126 MET A CA 1
ATOM 907 C C . MET A 1 126 ? 8.147 8.060 -7.805 1.00 83.25 126 MET A C 1
ATOM 909 O O . MET A 1 126 ? 8.771 7.611 -6.841 1.00 83.25 126 MET A O 1
ATOM 913 N N . ALA A 1 127 ? 8.741 8.673 -8.827 1.00 79.38 127 ALA A N 1
ATOM 914 C CA . ALA A 1 127 ? 10.162 8.985 -8.842 1.00 79.38 127 ALA A CA 1
ATOM 915 C C . ALA A 1 127 ? 10.479 10.065 -7.791 1.00 79.38 127 ALA A C 1
ATOM 917 O O . ALA A 1 127 ? 9.686 10.982 -7.563 1.00 79.38 127 ALA A O 1
ATOM 918 N N . MET A 1 128 ? 11.633 9.948 -7.133 1.00 75.44 128 MET A N 1
ATOM 919 C CA . MET A 1 128 ? 12.072 10.886 -6.093 1.00 75.44 128 MET A CA 1
ATOM 920 C C . MET A 1 128 ? 12.864 12.055 -6.686 1.00 75.44 128 MET A C 1
ATOM 922 O O . MET A 1 128 ? 13.482 11.905 -7.726 1.00 75.44 128 MET A O 1
ATOM 926 N N . ASN A 1 129 ? 12.913 13.196 -5.988 1.00 74.19 129 ASN A N 1
ATOM 927 C CA . ASN A 1 129 ? 13.843 14.305 -6.272 1.00 74.19 129 ASN A CA 1
ATOM 928 C C . ASN A 1 129 ? 13.893 14.773 -7.746 1.00 74.19 129 ASN A C 1
ATOM 930 O O . ASN A 1 129 ? 14.973 15.066 -8.254 1.00 74.19 129 ASN A O 1
ATOM 934 N N . ASP A 1 130 ? 12.741 14.844 -8.422 1.00 72.50 130 ASP A N 1
ATOM 935 C CA . ASP A 1 130 ? 12.616 15.185 -9.853 1.00 72.50 130 ASP A CA 1
ATOM 936 C C . ASP A 1 130 ? 13.294 14.194 -10.832 1.00 72.50 130 ASP A C 1
ATOM 938 O O . ASP A 1 130 ? 13.466 14.505 -12.016 1.00 72.50 130 ASP A O 1
ATOM 942 N N . ASP A 1 131 ? 13.645 12.986 -10.375 1.00 77.19 131 ASP A N 1
ATOM 943 C CA . ASP A 1 131 ? 14.121 11.903 -11.239 1.00 77.19 131 ASP A CA 1
ATOM 944 C C . ASP A 1 131 ? 13.015 11.374 -12.164 1.00 77.19 131 ASP A C 1
ATOM 946 O O . ASP A 1 131 ? 11.834 11.737 -12.100 1.00 77.19 131 ASP A O 1
ATOM 950 N N . SER A 1 132 ? 13.414 10.477 -13.062 1.00 82.75 132 SER A N 1
ATOM 951 C CA . SER A 1 132 ? 12.509 9.787 -13.960 1.00 82.75 132 SER A CA 1
ATOM 952 C C . SER A 1 132 ? 12.854 8.309 -14.066 1.00 82.75 132 SER A C 1
ATOM 954 O O . SER A 1 132 ? 14.019 7.926 -14.114 1.00 82.75 132 SER A O 1
ATOM 956 N N . TYR A 1 133 ? 11.817 7.494 -14.238 1.00 83.75 133 TYR A N 1
ATOM 957 C CA . TYR A 1 133 ? 11.927 6.094 -14.633 1.00 83.75 133 TYR A CA 1
ATOM 958 C C . TYR A 1 133 ? 12.246 5.906 -16.127 1.00 83.75 133 TYR A C 1
ATOM 960 O O . TYR A 1 133 ? 12.036 4.824 -16.672 1.00 83.75 133 TYR A O 1
ATOM 968 N N . PHE A 1 134 ? 12.678 6.951 -16.843 1.00 83.62 134 PHE A N 1
ATOM 969 C CA . PHE A 1 134 ? 13.008 6.858 -18.264 1.00 83.62 134 PHE A CA 1
ATOM 970 C C . PHE A 1 134 ? 14.105 5.813 -18.505 1.00 83.62 134 PHE A C 1
ATOM 972 O O . PHE A 1 134 ? 15.243 5.971 -18.066 1.00 83.62 134 PHE A O 1
ATOM 979 N N . GLY A 1 135 ? 13.759 4.759 -19.249 1.00 79.38 135 GLY A N 1
ATOM 980 C CA . GLY A 1 135 ? 14.679 3.664 -19.564 1.00 79.38 135 GLY A CA 1
ATOM 981 C C . GLY A 1 135 ? 14.801 2.604 -18.466 1.00 79.38 135 GLY A C 1
ATOM 982 O O . GLY A 1 135 ? 15.580 1.664 -18.631 1.00 79.38 135 GLY A O 1
ATOM 983 N N . ASP A 1 136 ? 14.029 2.724 -17.386 1.00 85.56 136 ASP A N 1
ATOM 984 C CA . ASP A 1 136 ? 13.925 1.698 -16.357 1.00 85.56 136 ASP A CA 1
ATOM 985 C C . ASP A 1 136 ? 12.926 0.602 -16.781 1.00 85.56 136 ASP A C 1
ATOM 987 O O . ASP A 1 136 ? 12.101 0.773 -17.681 1.00 85.56 136 ASP A O 1
ATOM 991 N N . GLY A 1 137 ? 12.998 -0.551 -16.121 1.00 88.94 137 GLY A N 1
ATOM 992 C CA . GLY A 1 137 ? 12.118 -1.693 -16.339 1.00 88.94 137 GLY A CA 1
ATOM 993 C C . GLY A 1 137 ? 11.675 -2.311 -15.018 1.00 88.94 137 GLY A C 1
ATOM 994 O O . GLY A 1 137 ? 12.509 -2.611 -14.160 1.00 88.94 137 GLY A O 1
ATOM 995 N N . ALA A 1 138 ? 10.371 -2.525 -14.866 1.00 91.12 138 ALA A N 1
ATOM 996 C CA . ALA A 1 138 ? 9.797 -3.334 -13.801 1.00 91.12 138 ALA A CA 1
ATOM 997 C C . ALA A 1 138 ? 9.645 -4.772 -14.290 1.00 91.12 138 ALA A C 1
ATOM 999 O O . ALA A 1 138 ? 9.204 -4.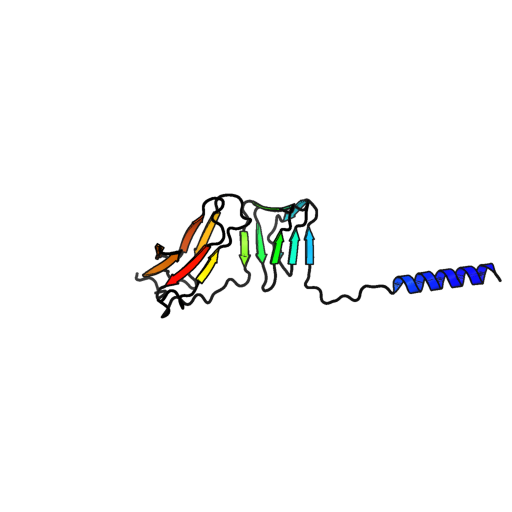990 -15.413 1.00 91.12 138 ALA A O 1
ATOM 1000 N N . HIS A 1 139 ? 9.985 -5.757 -13.460 1.00 91.25 139 HIS A N 1
ATOM 1001 C CA . HIS A 1 139 ? 9.762 -7.157 -13.801 1.00 91.25 139 HIS A CA 1
ATOM 1002 C C . HIS A 1 139 ? 8.884 -7.842 -12.770 1.00 91.25 139 HIS A C 1
ATOM 1004 O O . HIS A 1 139 ? 9.147 -7.735 -11.565 1.00 91.25 139 HIS A O 1
ATOM 1010 N N . ILE A 1 140 ? 7.898 -8.568 -13.288 1.00 92.31 140 ILE A N 1
ATOM 1011 C CA . ILE A 1 140 ? 6.861 -9.295 -12.563 1.00 92.31 140 ILE A CA 1
ATOM 1012 C C . ILE A 1 140 ? 6.838 -10.713 -13.139 1.00 92.31 140 ILE A C 1
ATOM 1014 O O . ILE A 1 140 ? 6.431 -10.923 -14.280 1.00 92.31 140 ILE A O 1
ATOM 1018 N N . GLY A 1 141 ? 7.341 -11.688 -12.378 1.00 87.56 141 GLY A N 1
ATOM 1019 C CA . GLY A 1 141 ? 7.647 -13.009 -12.936 1.00 87.56 141 GLY A CA 1
ATOM 1020 C C . GLY A 1 141 ? 8.610 -12.897 -14.126 1.00 87.56 141 GLY A C 1
ATOM 1021 O O . GLY A 1 141 ? 9.653 -12.253 -14.011 1.00 87.56 141 GLY A O 1
ATOM 1022 N N . ASP A 1 142 ? 8.225 -13.480 -15.263 1.00 86.75 142 ASP A N 1
ATOM 1023 C CA . ASP A 1 142 ? 8.991 -13.440 -16.519 1.00 86.75 142 ASP A CA 1
ATOM 1024 C C . ASP A 1 142 ? 8.684 -12.201 -17.388 1.00 86.75 142 ASP A C 1
ATOM 1026 O O . ASP A 1 142 ? 9.301 -12.004 -18.438 1.00 86.75 142 ASP A O 1
ATOM 1030 N N . GLU A 1 143 ? 7.715 -11.370 -16.992 1.00 91.44 143 GLU A N 1
ATOM 1031 C CA . GLU A 1 143 ? 7.320 -10.181 -17.744 1.00 91.44 143 GLU A CA 1
ATOM 1032 C C . GLU A 1 143 ? 8.200 -8.980 -17.394 1.00 91.44 143 GLU A C 1
ATOM 1034 O O . GLU A 1 143 ? 8.500 -8.736 -16.224 1.00 91.44 143 GLU A O 1
ATOM 1039 N N . VAL A 1 144 ? 8.567 -8.196 -18.415 1.00 90.56 144 VAL A N 1
ATOM 1040 C CA . VAL A 1 144 ? 9.284 -6.925 -18.264 1.00 90.56 144 VAL A CA 1
ATOM 1041 C C . VAL A 1 144 ? 8.440 -5.787 -18.824 1.00 90.56 144 VAL A C 1
ATOM 1043 O O . VAL A 1 144 ? 8.134 -5.746 -20.016 1.00 90.56 144 VAL A O 1
ATOM 1046 N N . ILE A 1 145 ? 8.114 -4.834 -17.958 1.00 92.38 145 ILE A N 1
ATOM 1047 C CA . ILE A 1 145 ? 7.355 -3.625 -18.255 1.00 92.38 145 ILE A CA 1
ATOM 1048 C C . ILE A 1 145 ? 8.338 -2.459 -18.331 1.00 92.38 145 ILE A C 1
ATOM 1050 O O . ILE A 1 145 ? 9.023 -2.151 -17.357 1.00 92.38 145 ILE A O 1
ATOM 1054 N N . ASN A 1 146 ? 8.399 -1.792 -19.483 1.00 89.50 146 ASN A N 1
ATOM 1055 C CA . ASN A 1 146 ? 9.199 -0.577 -19.625 1.00 89.50 146 ASN A CA 1
ATOM 1056 C C . ASN A 1 146 ? 8.543 0.566 -18.849 1.00 89.50 146 ASN A C 1
ATOM 1058 O O . ASN A 1 146 ? 7.369 0.878 -19.061 1.00 89.50 146 ASN A O 1
ATOM 1062 N N . LEU A 1 147 ? 9.321 1.206 -17.987 1.00 89.06 147 LEU A N 1
ATOM 1063 C CA . LEU A 1 147 ? 8.898 2.362 -17.218 1.00 89.06 147 LEU A CA 1
ATOM 1064 C C . LEU A 1 147 ? 9.303 3.655 -17.931 1.00 89.06 147 LEU A C 1
ATOM 1066 O O . LEU A 1 147 ? 10.182 3.680 -18.800 1.00 89.06 147 LEU A O 1
ATOM 1070 N N . ASN A 1 148 ? 8.603 4.738 -17.600 1.00 85.19 148 ASN A N 1
ATOM 1071 C CA . ASN A 1 148 ? 8.887 6.066 -18.123 1.00 85.19 148 ASN A CA 1
ATOM 1072 C C . ASN A 1 148 ? 8.253 7.149 -17.234 1.00 85.19 148 ASN A C 1
ATOM 1074 O O . ASN A 1 148 ? 7.327 6.871 -16.476 1.00 85.19 148 ASN A O 1
ATOM 1078 N N . GLY A 1 149 ? 8.707 8.394 -17.375 1.00 86.62 149 GLY A N 1
ATOM 1079 C CA . GLY A 1 149 ? 8.142 9.553 -16.692 1.00 86.62 149 GLY A CA 1
ATOM 1080 C C . GLY A 1 149 ? 8.483 9.585 -15.205 1.00 86.62 149 GLY A C 1
ATOM 1081 O O . GLY A 1 149 ? 9.477 9.002 -14.779 1.00 86.62 149 GLY A O 1
ATOM 1082 N N . SER A 1 150 ? 7.680 10.306 -14.428 1.00 86.94 150 SER A N 1
ATOM 1083 C CA . SER A 1 150 ? 7.867 10.492 -12.983 1.00 86.94 150 SER A CA 1
ATOM 1084 C C . SER A 1 150 ? 6.978 9.585 -12.128 1.00 86.94 150 SER A C 1
ATOM 1086 O O . SER A 1 150 ? 7.054 9.631 -10.904 1.00 86.94 150 SER A O 1
ATOM 1088 N N . SER A 1 151 ? 6.111 8.776 -12.740 1.00 88.06 151 SER A N 1
ATOM 1089 C CA . SER A 1 151 ? 5.259 7.828 -12.022 1.00 88.06 151 SER A CA 1
ATOM 1090 C C . SER A 1 151 ? 4.863 6.645 -12.896 1.00 88.06 151 SER A C 1
ATOM 1092 O O . SER A 1 151 ? 4.852 6.745 -14.124 1.00 88.06 151 SER A O 1
ATOM 1094 N N . HIS A 1 152 ? 4.531 5.528 -12.257 1.00 90.44 152 HIS A N 1
ATOM 1095 C CA . HIS A 1 152 ? 3.962 4.359 -12.915 1.00 90.44 152 HIS A CA 1
ATOM 1096 C C . HIS A 1 152 ? 2.921 3.706 -12.009 1.00 90.44 152 HIS A C 1
ATOM 1098 O O . HIS A 1 152 ? 3.165 3.556 -10.813 1.00 90.44 152 HIS A O 1
ATOM 1104 N N . THR A 1 153 ? 1.788 3.301 -12.578 1.00 92.38 153 THR A N 1
ATOM 1105 C CA . THR A 1 153 ? 0.705 2.638 -11.844 1.00 92.38 153 THR A CA 1
ATOM 1106 C C . THR A 1 153 ? 0.583 1.191 -12.293 1.00 92.38 153 THR A C 1
ATOM 1108 O O . THR A 1 153 ? 0.404 0.923 -13.480 1.00 92.38 153 THR A O 1
ATOM 1111 N N . PHE A 1 154 ? 0.663 0.274 -11.333 1.00 92.81 154 PHE A N 1
ATOM 1112 C CA . PHE A 1 154 ? 0.347 -1.138 -11.508 1.00 92.81 154 PHE A CA 1
ATOM 1113 C C . PHE A 1 154 ? -1.088 -1.376 -11.055 1.00 92.81 154 PHE A C 1
ATOM 1115 O O . PHE A 1 154 ? -1.442 -0.991 -9.941 1.00 92.81 154 PHE A O 1
ATOM 1122 N N . SER A 1 155 ? -1.881 -2.029 -11.899 1.00 93.19 155 SER A N 1
ATOM 1123 C CA . SER A 1 155 ? -3.260 -2.403 -11.587 1.00 93.19 155 SER A CA 1
ATOM 1124 C C . SER A 1 155 ? -3.352 -3.895 -11.309 1.00 93.19 155 SER A C 1
ATOM 1126 O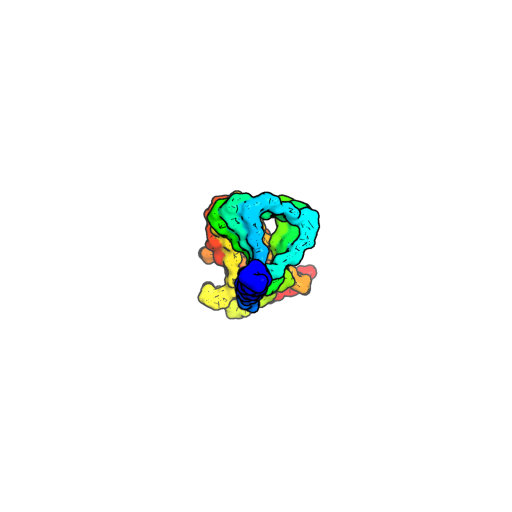 O . SER A 1 155 ? -2.842 -4.712 -12.080 1.00 93.19 155 SER A O 1
ATOM 1128 N N . PHE A 1 156 ? -4.020 -4.244 -10.215 1.00 93.06 156 PHE A N 1
ATOM 1129 C CA . PHE A 1 156 ? -4.185 -5.610 -9.746 1.00 93.06 156 PHE A CA 1
ATOM 1130 C C . PHE A 1 156 ? -5.664 -5.971 -9.711 1.00 93.06 156 PHE A C 1
ATOM 1132 O O . PHE A 1 156 ? -6.490 -5.254 -9.144 1.00 93.06 156 PHE A O 1
ATOM 1139 N N . GLU A 1 157 ? -5.996 -7.109 -10.314 1.00 92.69 157 GLU A N 1
ATOM 1140 C CA . GLU A 1 157 ? -7.342 -7.670 -10.259 1.00 92.69 157 GLU A CA 1
ATOM 1141 C C . GLU A 1 157 ? -7.656 -8.217 -8.860 1.00 92.69 157 GLU A C 1
ATOM 1143 O O . GLU A 1 157 ? -6.763 -8.533 -8.067 1.00 92.69 157 GLU A O 1
ATOM 1148 N N . ALA A 1 158 ? -8.947 -8.379 -8.568 1.00 90.88 158 ALA A N 1
ATOM 1149 C CA . ALA A 1 158 ? -9.384 -8.964 -7.307 1.00 90.88 158 ALA A CA 1
ATOM 1150 C C . ALA A 1 158 ? -8.769 -10.358 -7.097 1.00 90.88 158 ALA A C 1
ATOM 1152 O O . ALA A 1 158 ? -8.934 -11.254 -7.928 1.00 90.88 158 ALA A O 1
ATOM 1153 N N . GLY A 1 159 ? -8.088 -10.543 -5.963 1.00 89.31 159 GLY A N 1
ATOM 1154 C CA . GLY A 1 159 ? -7.424 -11.802 -5.627 1.00 89.31 159 GLY A CA 1
ATOM 1155 C C . GLY A 1 159 ? -6.050 -12.005 -6.277 1.00 89.31 159 GLY A C 1
ATOM 1156 O O . GLY A 1 159 ? -5.619 -13.150 -6.386 1.00 89.31 159 GLY A O 1
ATOM 1157 N N . ALA A 1 160 ? -5.353 -10.937 -6.690 1.00 88.00 160 ALA A N 1
ATOM 1158 C CA . ALA A 1 160 ? -4.000 -11.014 -7.257 1.00 88.00 160 ALA A CA 1
ATOM 1159 C C . ALA A 1 160 ? -2.952 -11.690 -6.342 1.00 88.00 160 ALA A C 1
ATOM 1161 O O . ALA A 1 160 ? -1.944 -12.183 -6.849 1.00 88.00 160 ALA A O 1
ATOM 1162 N N . GLY A 1 161 ? -3.199 -11.758 -5.027 1.00 90.88 161 GLY A N 1
ATOM 1163 C CA . GLY A 1 161 ? -2.234 -12.262 -4.047 1.00 90.88 161 GLY A CA 1
ATOM 1164 C C . GLY A 1 161 ? -0.983 -11.384 -3.967 1.00 90.88 161 GLY A C 1
ATOM 1165 O O . GLY A 1 161 ? -0.940 -10.294 -4.536 1.00 90.88 161 GLY A O 1
ATOM 1166 N N . ASP A 1 162 ? 0.036 -11.847 -3.250 1.00 93.31 162 ASP A N 1
ATOM 1167 C CA . ASP A 1 162 ? 1.275 -11.084 -3.091 1.00 93.31 162 ASP A CA 1
ATOM 1168 C C . ASP A 1 162 ? 2.130 -11.118 -4.363 1.00 93.31 162 ASP A C 1
ATOM 1170 O O . ASP A 1 162 ? 2.466 -12.183 -4.891 1.00 93.31 162 ASP A O 1
ATOM 1174 N N . VAL A 1 163 ? 2.530 -9.936 -4.840 1.00 93.50 163 VAL A N 1
ATOM 1175 C CA . VAL A 1 163 ? 3.291 -9.772 -6.083 1.00 93.50 163 VAL A CA 1
ATOM 1176 C C . VAL A 1 163 ? 4.638 -9.118 -5.808 1.00 93.50 163 VAL A C 1
ATOM 1178 O O . VAL A 1 163 ? 4.725 -8.010 -5.284 1.00 93.50 163 VAL A O 1
ATOM 1181 N N . TRP A 1 164 ? 5.716 -9.783 -6.221 1.00 91.88 164 TRP A N 1
ATOM 1182 C CA . TRP A 1 164 ? 7.058 -9.204 -6.196 1.00 91.88 164 TRP A CA 1
ATOM 1183 C C . TRP A 1 164 ? 7.341 -8.442 -7.484 1.00 91.88 164 TRP A C 1
ATOM 1185 O O . TRP A 1 164 ? 7.367 -9.022 -8.570 1.00 91.88 164 TRP A O 1
ATOM 1195 N N . ILE A 1 165 ? 7.636 -7.154 -7.344 1.00 91.44 165 ILE A N 1
ATOM 1196 C CA . ILE A 1 165 ? 8.059 -6.286 -8.437 1.00 91.44 165 ILE A CA 1
ATOM 1197 C C . ILE A 1 165 ? 9.521 -5.957 -8.213 1.00 91.44 165 ILE A C 1
ATOM 1199 O O . ILE A 1 165 ? 9.903 -5.473 -7.151 1.00 91.44 165 ILE A O 1
ATOM 1203 N N . GLY A 1 166 ? 10.365 -6.195 -9.211 1.00 89.75 166 GLY A N 1
ATOM 1204 C CA . GLY A 1 166 ? 11.738 -5.700 -9.136 1.00 89.75 166 GLY A CA 1
ATOM 1205 C C . GLY A 1 166 ? 12.096 -4.758 -10.258 1.00 89.75 166 GLY A C 1
ATOM 1206 O O . GLY A 1 166 ? 11.526 -4.847 -11.337 1.00 89.75 166 GLY A O 1
ATOM 1207 N N . LEU A 1 167 ? 13.079 -3.906 -10.001 1.00 87.25 167 LEU A N 1
ATOM 1208 C CA . LEU A 1 167 ? 13.415 -2.785 -10.868 1.00 87.25 167 LEU A CA 1
ATOM 1209 C C . LEU A 1 167 ? 14.839 -2.909 -11.407 1.00 87.25 167 LEU A C 1
ATOM 1211 O O . LEU A 1 167 ? 15.781 -3.104 -10.645 1.00 87.25 167 LEU A O 1
ATOM 1215 N N . THR A 1 168 ? 14.998 -2.771 -12.718 1.00 84.56 168 THR A N 1
ATOM 1216 C CA . THR A 1 168 ? 16.290 -2.538 -13.381 1.00 84.56 168 THR A CA 1
ATOM 1217 C C . THR A 1 168 ? 16.281 -1.166 -14.016 1.00 84.56 168 THR A C 1
ATOM 1219 O O . THR A 1 168 ? 15.248 -0.760 -14.534 1.00 84.56 168 THR A O 1
ATOM 1222 N N . GLY A 1 169 ? 17.420 -0.487 -14.070 1.00 74.94 169 GLY A N 1
ATOM 1223 C CA . GLY A 1 169 ? 17.459 0.821 -14.704 1.00 74.94 169 GLY A CA 1
ATOM 1224 C C . GLY A 1 169 ? 18.617 1.677 -14.239 1.00 74.94 169 GLY A C 1
ATOM 1225 O O . GLY A 1 169 ? 19.435 1.244 -13.428 1.00 74.94 169 GLY A O 1
ATOM 1226 N N . PHE A 1 170 ? 18.706 2.882 -14.786 1.00 62.75 170 PHE A N 1
ATOM 1227 C CA . PHE A 1 170 ? 19.744 3.835 -14.406 1.00 62.75 170 PHE A CA 1
ATOM 1228 C C . PHE A 1 170 ? 19.202 5.077 -13.713 1.00 62.75 170 PHE A C 1
ATOM 1230 O O . PHE A 1 170 ? 20.042 5.877 -13.317 1.00 62.75 170 PHE A O 1
ATOM 1237 N N . SER A 1 171 ? 17.875 5.221 -13.548 1.00 54.41 171 SER A N 1
ATOM 1238 C CA . SER A 1 171 ? 17.230 6.441 -13.037 1.00 54.41 171 SER A CA 1
ATOM 1239 C C . SER A 1 171 ? 17.942 7.686 -13.567 1.00 54.41 171 SER A C 1
ATOM 1241 O O . SER A 1 171 ? 18.769 8.303 -12.896 1.00 54.41 171 SER A O 1
ATOM 1243 N N . SER A 1 172 ? 17.728 7.993 -14.844 1.00 55.03 172 SER A N 1
ATOM 1244 C CA . SER A 1 172 ? 18.345 9.167 -15.458 1.00 55.03 172 SER A CA 1
ATOM 1245 C C . SER A 1 172 ? 17.472 10.398 -15.249 1.00 55.03 172 SER A C 1
ATOM 1247 O O . SER A 1 172 ? 16.250 10.325 -15.374 1.00 55.03 172 SER A O 1
ATOM 1249 N N . THR A 1 173 ? 18.098 11.557 -15.048 1.00 49.84 173 THR A N 1
ATOM 1250 C CA . THR A 1 173 ? 17.403 12.843 -15.163 1.00 49.84 173 THR A CA 1
ATOM 1251 C C . THR A 1 173 ? 16.747 12.961 -16.540 1.00 49.84 173 THR A C 1
ATOM 1253 O O . THR A 1 173 ? 17.349 12.555 -17.538 1.00 49.84 173 THR A O 1
ATOM 1256 N N . SER A 1 174 ? 15.552 13.554 -16.596 1.00 47.81 174 SER A N 1
ATOM 1257 C CA . SER A 1 174 ? 14.825 13.834 -17.842 1.00 47.81 174 SER A CA 1
ATOM 1258 C C . SER A 1 174 ? 15.739 14.414 -18.932 1.00 47.81 174 SER A C 1
ATOM 1260 O O . SER A 1 174 ? 16.422 15.419 -18.717 1.00 47.81 174 SER A O 1
ATOM 1262 N N . VAL A 1 175 ? 15.740 13.794 -20.114 1.00 44.06 175 VAL A N 1
ATOM 1263 C CA . VAL A 1 175 ? 16.246 14.430 -21.335 1.00 44.06 175 VAL A CA 1
ATOM 1264 C C . VAL A 1 175 ? 15.143 15.346 -21.857 1.00 44.06 175 VAL A C 1
ATOM 1266 O O . VAL A 1 175 ? 14.131 14.872 -22.370 1.00 44.06 175 VAL A O 1
ATOM 1269 N N . THR A 1 176 ? 15.348 16.650 -21.665 1.00 42.78 176 THR A N 1
ATOM 1270 C CA . THR A 1 176 ? 14.546 17.740 -22.250 1.00 42.78 176 THR A CA 1
ATOM 1271 C C . THR A 1 176 ? 14.366 17.605 -23.753 1.00 42.78 176 THR A C 1
ATOM 1273 O O . THR A 1 176 ? 15.379 17.285 -24.421 1.00 42.78 176 THR A O 1
#